Protein AF-A0AAD6AQZ2-F1 (afdb_monomer_lite)

InterPro domains:
  IPR002492 Transposase, Tc1-like [PF01498] (1-70)
  IPR036397 Ribonuclease H superfamily [G3DSA:3.30.420.10] (41-82)
  IPR036397 Ribonuclease H superfamily [G3DSA:3.30.420.10] (83-165)
  IPR038717 Tc1-like transposase, DDE domain [PF13358] (88-150)
  IPR052338 Transposase_5 [PTHR23022] (88-158)

Radius of gyration: 24.31 Å; chains: 1; bounding box: 58×35×61 Å

Foldseek 3Di:
DLVVVCVVPVPQDLVNVQVVVVVVVHHDDSVRSVVVCVVVVHDDDDDDDAPDDDPQLVVLVVVLCVVCVPPDVVLVVLEDPDDDDDPPHEDEDAPDCVCVDPVNVVVCVVVVHHYDDDRHPCPVVPVVVVVVVQLCVQLVVVPDDDPVSSVVSSVVSNVVDDPDD

Secondary structure (DSSP, 8-state):
-HHHHHHH-TT--HHHHHHHHHHTT----HHHHHHHHHHTT----PPP--PPPPHHHHHHHHHHHHHTSS--HHHHHTEESSS---TTPEEP----HHHHSHHHHHHHHHTT-EE----TT-GGG-THHHHHHHHHHHHHHH---SHHHHHHHHHHHHHTS-S--

pLDDT: mean 86.71, std 9.2, range [46.19, 96.06]

Sequence (165 aa):
MITRTVSKNPRTTRGDLVNDLQRAGTKVTKATISNTLRRQGLKSCSARRVPLLKPVHVQARLKFAREHLDDPEEDWENVIWALKMKRGWVFQHDNDPKHTARATKEWLRKKHFKVLEWPSQSPDLNPIENLWRELKVRVAQRQPQNITALEEICMEEWAKIPATV

Structure (mmCIF, N/CA/C/O backbone):
data_AF-A0AAD6AQZ2-F1
#
_entry.id   AF-A0AAD6AQZ2-F1
#
loop_
_atom_site.group_PDB
_atom_site.id
_atom_site.type_symbol
_atom_site.label_atom_id
_atom_site.label_alt_id
_atom_site.label_comp_id
_atom_site.label_asym_id
_atom_site.label_entity_id
_atom_site.label_seq_id
_atom_site.pdbx_PDB_ins_code
_atom_site.Cartn_x
_atom_site.Cartn_y
_atom_site.Cartn_z
_atom_site.occupancy
_atom_site.B_iso_or_equiv
_atom_site.auth_seq_id
_atom_site.auth_comp_id
_atom_site.auth_asym_id
_atom_site.auth_atom_id
_atom_site.pdbx_PDB_model_num
ATOM 1 N N . MET A 1 1 ? -31.090 -2.736 21.466 1.00 70.94 1 MET A N 1
ATOM 2 C CA . MET A 1 1 ? -30.713 -1.301 21.460 1.00 70.94 1 MET A CA 1
ATOM 3 C C . MET A 1 1 ? -29.208 -1.115 21.256 1.00 70.94 1 MET A C 1
ATOM 5 O O . MET A 1 1 ? -28.836 -0.543 20.244 1.00 70.94 1 MET A O 1
ATOM 9 N N . ILE A 1 2 ? -28.361 -1.676 22.133 1.00 80.56 2 ILE A N 1
ATOM 10 C CA . ILE A 1 2 ? -26.887 -1.548 22.098 1.00 80.56 2 ILE A CA 1
ATOM 11 C C . ILE A 1 2 ? -26.270 -2.000 20.761 1.00 80.56 2 ILE A C 1
ATOM 13 O O . ILE A 1 2 ? -25.539 -1.239 20.135 1.00 80.56 2 ILE A O 1
ATOM 17 N N . THR A 1 3 ? -26.590 -3.213 20.298 1.00 83.88 3 THR A N 1
ATOM 18 C CA . THR A 1 3 ? -26.052 -3.772 19.042 1.00 83.88 3 THR A CA 1
ATOM 19 C C . THR A 1 3 ? -26.433 -2.926 17.831 1.00 83.88 3 THR A C 1
ATOM 21 O O . THR A 1 3 ? -25.568 -2.561 17.048 1.00 83.88 3 THR A O 1
ATOM 24 N N . ARG A 1 4 ? -27.702 -2.506 17.733 1.00 86.75 4 ARG A N 1
ATOM 25 C CA . ARG A 1 4 ? -28.194 -1.626 16.660 1.00 86.75 4 ARG A CA 1
ATOM 26 C C . ARG A 1 4 ? -27.433 -0.296 16.594 1.00 86.75 4 ARG A C 1
ATOM 28 O O . ARG A 1 4 ? -27.147 0.172 15.497 1.00 86.75 4 ARG A O 1
ATOM 35 N N . THR A 1 5 ? -27.120 0.313 17.739 1.00 87.56 5 THR A N 1
ATOM 36 C CA . THR A 1 5 ? -26.357 1.573 17.791 1.00 87.56 5 THR A CA 1
ATOM 37 C C . THR A 1 5 ? -24.934 1.376 17.275 1.00 87.56 5 THR A C 1
ATOM 39 O O . THR A 1 5 ? -24.502 2.117 16.397 1.00 87.56 5 THR A O 1
ATOM 42 N N . VAL A 1 6 ? -24.241 0.334 17.745 1.00 88.62 6 VAL A N 1
ATOM 43 C CA . VAL A 1 6 ? -22.866 0.025 17.315 1.00 88.62 6 VAL A CA 1
ATOM 44 C C . VAL A 1 6 ? -22.805 -0.386 15.841 1.00 88.62 6 VAL A C 1
ATOM 46 O O . VAL A 1 6 ? -21.874 -0.003 15.142 1.00 88.62 6 VAL A O 1
ATOM 49 N N . SER A 1 7 ? -23.809 -1.104 15.330 1.00 86.62 7 SER A N 1
ATOM 50 C CA . SER A 1 7 ? -23.892 -1.444 13.903 1.00 86.62 7 SER A CA 1
ATOM 51 C C . SER A 1 7 ? -24.094 -0.213 13.017 1.00 86.62 7 SER A C 1
ATOM 53 O O . SER A 1 7 ? -23.529 -0.155 11.930 1.00 86.62 7 SER A O 1
ATOM 55 N N . LYS A 1 8 ? -24.874 0.783 13.466 1.00 90.44 8 LYS A N 1
ATOM 56 C CA . LYS A 1 8 ? -25.069 2.043 12.728 1.00 90.44 8 LYS A CA 1
ATOM 57 C C . LYS A 1 8 ? -23.844 2.952 12.782 1.00 90.44 8 LYS A C 1
ATOM 59 O O . LYS A 1 8 ? -23.531 3.608 11.796 1.00 90.44 8 LYS A O 1
ATOM 64 N N . ASN A 1 9 ? -23.170 3.010 13.928 1.00 89.38 9 ASN A N 1
ATOM 65 C CA . ASN A 1 9 ? -21.953 3.788 14.102 1.00 89.38 9 ASN A CA 1
ATOM 66 C C . ASN A 1 9 ? -20.876 2.944 14.807 1.00 89.38 9 ASN A C 1
ATOM 68 O O . ASN A 1 9 ? -20.802 2.928 16.038 1.00 89.38 9 ASN A O 1
ATOM 72 N N . PRO A 1 10 ? -19.980 2.292 14.044 1.00 87.50 10 PRO A N 1
ATOM 73 C CA . PRO A 1 10 ? -18.912 1.464 14.607 1.00 87.50 10 PRO A CA 1
ATOM 74 C C . PRO A 1 10 ? -17.901 2.230 15.475 1.00 87.50 10 PRO A C 1
ATOM 76 O O . PRO A 1 10 ? -17.068 1.609 16.132 1.00 87.50 10 PRO A O 1
ATOM 79 N N . ARG A 1 11 ? -17.941 3.573 15.476 1.00 88.69 11 ARG A N 1
ATOM 80 C CA . ARG A 1 11 ? -17.087 4.427 16.318 1.00 88.69 11 ARG A CA 1
ATOM 81 C C . ARG A 1 11 ? -17.683 4.722 17.696 1.00 88.69 11 ARG A C 1
ATOM 83 O O . ARG A 1 11 ? -16.991 5.321 18.514 1.00 88.69 11 ARG A O 1
ATOM 90 N N . THR A 1 12 ? -18.925 4.318 17.964 1.00 90.81 12 THR A N 1
ATOM 91 C CA . THR A 1 12 ? -19.564 4.523 19.268 1.00 90.81 12 THR A CA 1
ATOM 92 C C . THR A 1 12 ? -18.763 3.840 20.374 1.00 90.81 12 THR A C 1
ATOM 94 O O . THR A 1 12 ? -18.461 2.645 20.314 1.00 90.81 12 THR A O 1
ATOM 97 N N . THR A 1 13 ? -18.420 4.596 21.414 1.00 90.94 13 THR A N 1
ATOM 98 C CA . THR A 1 13 ? -17.628 4.086 22.528 1.00 90.94 13 THR A CA 1
ATOM 99 C C . THR A 1 13 ? -18.502 3.411 23.584 1.00 90.94 13 THR A C 1
ATOM 101 O O . THR A 1 13 ? -19.706 3.632 23.701 1.00 90.94 13 THR A O 1
ATOM 104 N N . ARG A 1 14 ? -17.863 2.613 24.447 1.00 90.88 14 ARG A N 1
ATOM 105 C CA . ARG A 1 14 ? -18.509 2.066 25.653 1.00 90.88 14 ARG A CA 1
ATOM 106 C C . ARG A 1 14 ? -19.048 3.168 26.573 1.00 90.88 14 ARG A C 1
ATOM 108 O O . ARG A 1 14 ? -20.003 2.913 27.290 1.00 90.88 14 ARG A O 1
ATOM 115 N N . GLY A 1 15 ? -18.422 4.349 26.583 1.00 91.25 15 GLY A N 1
ATOM 116 C CA . GLY A 1 15 ? -18.888 5.500 27.360 1.00 91.25 15 GLY A CA 1
ATOM 117 C C . GLY A 1 15 ? -20.174 6.085 26.788 1.00 91.25 15 GLY A C 1
ATOM 118 O O . GLY A 1 15 ? -21.128 6.278 27.533 1.00 91.25 15 GLY A O 1
ATOM 119 N N . ASP A 1 16 ? -20.228 6.255 25.468 1.00 92.44 16 ASP A N 1
ATOM 120 C CA . ASP A 1 16 ? -21.418 6.760 24.773 1.00 92.44 16 ASP A CA 1
ATOM 121 C C . ASP A 1 16 ? -22.624 5.849 25.022 1.00 92.44 16 ASP A C 1
ATOM 123 O O . ASP A 1 16 ? -23.691 6.320 25.397 1.00 92.44 16 ASP A O 1
ATOM 127 N N . LEU A 1 17 ? -22.426 4.528 24.945 1.00 92.62 17 LEU A N 1
ATOM 128 C CA . LEU A 1 17 ? -23.483 3.546 25.219 1.00 92.62 17 LEU A CA 1
ATOM 129 C C . LEU A 1 17 ? -23.993 3.594 26.665 1.00 92.62 17 LEU A C 1
ATOM 131 O O . LEU A 1 17 ? -25.182 3.392 26.898 1.00 92.62 17 LEU A O 1
ATOM 135 N N . VAL A 1 18 ? -23.107 3.840 27.636 1.00 94.31 18 VAL A N 1
ATOM 136 C CA . VAL A 1 18 ? -23.508 4.017 29.041 1.00 94.31 18 VAL A CA 1
ATOM 137 C C . VAL A 1 18 ? -24.358 5.279 29.187 1.00 94.31 18 VAL A C 1
ATOM 139 O O . VAL A 1 18 ? -25.418 5.221 29.805 1.00 94.31 18 VAL A O 1
ATOM 142 N N . ASN A 1 19 ? -23.934 6.386 28.575 1.00 93.62 19 ASN A N 1
ATOM 143 C CA . ASN A 1 19 ? -24.657 7.655 28.623 1.00 93.62 19 ASN A CA 1
ATOM 144 C C . ASN A 1 19 ? -26.037 7.554 27.951 1.00 93.62 19 ASN A C 1
ATOM 146 O O . ASN A 1 19 ? -27.026 8.033 28.504 1.00 93.62 19 ASN A O 1
ATOM 150 N N . ASP A 1 20 ? -26.122 6.897 26.792 1.00 91.56 20 ASP A N 1
ATOM 151 C CA . ASP A 1 20 ? -27.373 6.707 26.050 1.00 91.56 20 ASP A CA 1
ATOM 152 C C . ASP A 1 20 ? -28.386 5.865 26.834 1.00 91.56 20 ASP A C 1
ATOM 154 O O . ASP A 1 20 ? -29.570 6.200 26.888 1.00 91.56 20 ASP A O 1
ATOM 158 N N . LEU A 1 21 ? -27.933 4.793 27.488 1.00 91.75 21 LEU A N 1
ATOM 159 C CA . LEU A 1 21 ? -28.805 3.961 28.318 1.00 91.75 21 LEU A CA 1
ATOM 160 C C . LEU A 1 21 ? -29.227 4.675 29.598 1.00 91.75 21 LEU A C 1
ATOM 162 O O . LEU A 1 21 ? -30.384 4.562 29.997 1.00 91.75 21 LEU A O 1
ATOM 166 N N . GLN A 1 22 ? -28.330 5.460 30.199 1.00 93.19 22 GLN A N 1
ATOM 167 C CA . GLN A 1 22 ? -28.656 6.263 31.372 1.00 93.19 22 GLN A CA 1
ATOM 168 C C . GLN A 1 22 ? -29.722 7.321 31.050 1.00 93.19 22 GLN A C 1
ATOM 170 O O . GLN A 1 22 ? -30.636 7.513 31.847 1.00 93.19 22 GLN A O 1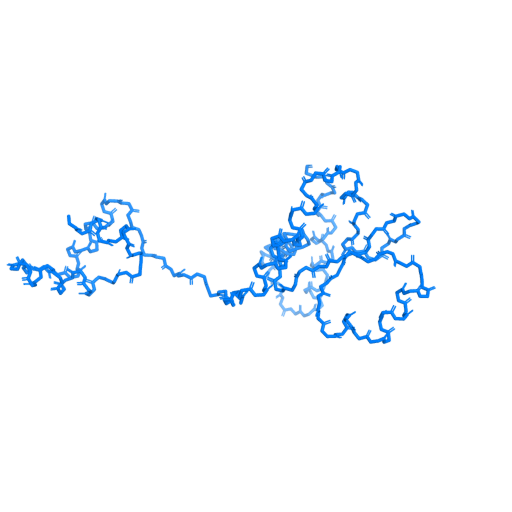
ATOM 175 N N . ARG A 1 23 ? -29.667 7.947 29.865 1.00 91.62 23 ARG A N 1
ATOM 176 C CA . ARG A 1 23 ? -30.727 8.846 29.364 1.00 91.62 23 ARG A CA 1
ATOM 177 C C . ARG A 1 23 ? -32.065 8.134 29.167 1.00 91.62 23 ARG A C 1
ATOM 179 O O . ARG A 1 23 ? -33.106 8.730 29.401 1.00 91.62 23 ARG A O 1
ATOM 186 N N . ALA A 1 24 ? -32.037 6.860 28.783 1.00 91.44 24 ALA A N 1
ATOM 187 C CA . ALA A 1 24 ? -33.221 6.008 28.681 1.00 91.44 24 ALA A CA 1
ATOM 188 C C . ALA A 1 24 ? -33.680 5.427 30.039 1.00 91.44 24 ALA A C 1
ATOM 190 O O . ALA A 1 24 ? -34.492 4.505 30.067 1.00 91.44 24 ALA A O 1
ATOM 191 N N . GLY A 1 25 ? -33.141 5.914 31.164 1.00 92.81 25 GLY A N 1
ATOM 192 C CA . GLY A 1 25 ? -33.506 5.472 32.515 1.00 92.81 25 GLY A CA 1
ATOM 193 C C . GLY A 1 25 ? -32.837 4.170 32.970 1.00 92.81 25 GLY A C 1
ATOM 194 O O . GLY A 1 25 ? -33.122 3.683 34.060 1.00 92.81 25 GLY A O 1
ATOM 195 N N . THR A 1 26 ? -31.926 3.597 32.177 1.00 91.50 26 THR A N 1
ATOM 196 C CA . THR A 1 26 ? -31.238 2.339 32.500 1.00 91.50 26 THR A CA 1
ATOM 197 C C . THR A 1 26 ? -29.789 2.601 32.908 1.00 91.50 26 THR A C 1
ATOM 199 O O . THR A 1 26 ? -28.934 2.916 32.081 1.00 91.50 26 THR A O 1
ATOM 202 N N . LYS A 1 27 ? -29.467 2.422 34.193 1.00 93.19 27 LYS A N 1
ATOM 203 C CA . LYS A 1 27 ? -28.094 2.585 34.694 1.00 93.19 27 LYS A CA 1
ATOM 204 C C . LYS A 1 27 ? -27.291 1.300 34.481 1.00 93.19 27 LYS A C 1
ATOM 206 O O . LYS A 1 27 ? -27.601 0.264 35.060 1.00 93.19 27 LYS A O 1
ATOM 211 N N . VAL A 1 28 ? -26.234 1.366 33.674 1.00 93.12 28 VAL A N 1
ATOM 212 C CA . VAL A 1 28 ? -25.337 0.229 33.402 1.00 93.12 28 VAL A CA 1
ATOM 213 C C . VAL A 1 28 ? -23.874 0.624 33.543 1.00 93.12 28 VAL A C 1
ATOM 215 O O . VAL A 1 28 ? -23.512 1.792 33.428 1.00 93.12 28 VAL A O 1
ATOM 218 N N . THR A 1 29 ? -23.006 -0.363 33.760 1.00 93.88 29 THR A N 1
ATOM 219 C CA . THR A 1 29 ? -21.556 -0.140 33.803 1.00 93.88 29 THR A CA 1
ATOM 220 C C . THR A 1 29 ? -20.911 -0.390 32.439 1.00 93.88 29 THR A C 1
ATOM 222 O O . THR A 1 29 ? -21.420 -1.152 31.610 1.00 93.88 29 THR A O 1
ATOM 225 N N . LYS A 1 30 ? -19.715 0.175 32.221 1.00 92.06 30 LYS A N 1
ATOM 226 C CA . LYS A 1 30 ? -18.890 -0.126 31.034 1.00 92.06 30 LYS A CA 1
ATOM 227 C C . LYS A 1 30 ? -18.575 -1.625 30.908 1.00 92.06 30 LYS A C 1
ATOM 229 O O . LYS A 1 30 ? -18.454 -2.122 29.789 1.00 92.06 30 LYS A O 1
ATOM 234 N N . ALA A 1 31 ? -18.452 -2.343 32.029 1.00 93.38 31 ALA A N 1
ATOM 235 C CA . ALA A 1 31 ? -18.214 -3.786 32.045 1.00 93.38 31 ALA A CA 1
ATOM 236 C C . ALA A 1 31 ? -19.429 -4.562 31.514 1.00 93.38 31 ALA A C 1
ATOM 238 O O . ALA A 1 31 ? -19.270 -5.429 30.657 1.00 93.38 31 ALA A O 1
ATOM 239 N N . THR A 1 32 ? -20.644 -4.183 31.927 1.00 92.75 32 THR A N 1
ATOM 240 C CA . THR A 1 32 ? -21.898 -4.757 31.413 1.00 92.75 32 THR A CA 1
ATOM 241 C C . THR A 1 32 ? -22.008 -4.585 29.897 1.00 92.75 32 THR A C 1
ATOM 243 O O . THR A 1 32 ? -22.293 -5.550 29.184 1.00 92.75 32 THR A O 1
ATOM 246 N N . ILE A 1 33 ? -21.696 -3.389 29.384 1.00 92.50 33 ILE A N 1
ATOM 247 C CA . ILE A 1 33 ? -21.644 -3.124 27.938 1.00 92.50 33 ILE A CA 1
ATOM 248 C C . ILE A 1 33 ? -20.599 -4.003 27.254 1.00 92.50 33 ILE A C 1
ATOM 250 O O . ILE A 1 33 ? -20.902 -4.658 26.262 1.00 92.50 33 ILE A O 1
ATOM 254 N N . SER A 1 34 ? -19.381 -4.061 27.795 1.00 91.94 34 SER A N 1
ATOM 255 C CA . SER A 1 34 ? -18.295 -4.855 27.216 1.00 91.94 34 SER A CA 1
ATOM 256 C C . SER A 1 34 ? -18.641 -6.344 27.141 1.00 91.94 34 SER A C 1
ATOM 258 O O . SER A 1 34 ? -18.385 -6.978 26.121 1.00 91.94 34 SER A O 1
ATOM 260 N N . ASN A 1 35 ? -19.241 -6.901 28.193 1.00 93.50 35 ASN A N 1
ATOM 261 C CA . ASN A 1 35 ? -19.649 -8.305 28.233 1.00 93.50 35 ASN A CA 1
ATOM 262 C C . ASN A 1 35 ? -20.779 -8.583 27.240 1.00 93.50 35 ASN A C 1
ATOM 264 O O . ASN A 1 35 ? -20.750 -9.593 26.542 1.00 93.50 35 ASN A O 1
ATOM 268 N N . THR A 1 36 ? -21.737 -7.662 27.126 1.00 92.75 36 THR A N 1
ATOM 269 C CA . THR A 1 36 ? -22.842 -7.770 26.165 1.00 92.75 36 THR A CA 1
ATOM 270 C C . THR A 1 36 ? -22.331 -7.737 24.725 1.00 92.75 36 THR A C 1
ATOM 272 O O . THR A 1 36 ? -22.719 -8.583 23.926 1.00 92.75 36 THR A O 1
ATOM 275 N N . LEU A 1 37 ? -21.415 -6.819 24.397 1.00 91.50 37 LEU A N 1
ATOM 276 C CA . LEU A 1 37 ? -20.806 -6.733 23.066 1.00 91.50 37 LEU A CA 1
ATOM 277 C C . LEU A 1 37 ? -20.004 -7.998 22.726 1.00 91.50 37 LEU A C 1
ATOM 279 O O . LEU A 1 37 ? -20.178 -8.552 21.645 1.00 91.50 37 LEU A O 1
ATOM 283 N N . ARG A 1 38 ? -19.204 -8.512 23.670 1.00 92.12 38 ARG A N 1
ATOM 284 C CA . ARG A 1 38 ? -18.438 -9.756 23.479 1.00 92.12 38 ARG A CA 1
ATOM 285 C C . ARG A 1 38 ? -19.333 -10.976 23.262 1.00 92.12 38 ARG A C 1
ATOM 287 O O . ARG A 1 38 ? -19.042 -11.768 22.375 1.00 92.12 38 ARG A O 1
ATOM 294 N N . ARG A 1 39 ? -20.436 -11.109 24.012 1.00 93.00 39 ARG A N 1
ATOM 295 C CA . ARG A 1 39 ? -21.437 -12.181 23.811 1.00 93.00 39 ARG A CA 1
ATOM 296 C C . ARG A 1 39 ? -22.069 -12.146 22.418 1.00 93.00 39 ARG A C 1
ATOM 298 O O . ARG A 1 39 ? -22.507 -13.174 21.928 1.00 93.00 39 ARG A O 1
ATOM 305 N N . GLN A 1 40 ? -22.106 -10.971 21.796 1.00 91.69 40 GLN A N 1
ATOM 306 C CA . GLN A 1 40 ? -22.614 -10.755 20.440 1.00 91.69 40 GLN A CA 1
ATOM 307 C C . GLN A 1 40 ? -21.504 -10.838 19.375 1.00 91.69 40 GLN A C 1
ATOM 309 O O . GLN A 1 40 ? -21.716 -10.438 18.236 1.00 91.69 40 GLN A O 1
ATOM 314 N N . GLY A 1 41 ? -20.298 -11.291 19.738 1.00 91.50 41 GLY A N 1
ATOM 315 C CA . GLY A 1 41 ? -19.157 -11.403 18.824 1.00 91.50 41 GLY A CA 1
ATOM 316 C C . GLY A 1 41 ? -18.516 -10.066 18.430 1.00 91.50 41 GLY A C 1
ATOM 317 O O . GLY A 1 41 ? -17.597 -10.038 17.611 1.00 91.50 41 GLY A O 1
ATOM 318 N N . LEU A 1 42 ? -18.955 -8.946 19.012 1.00 88.94 42 LEU A N 1
ATOM 319 C CA . LEU A 1 42 ? -18.417 -7.625 18.704 1.00 88.94 42 LEU A CA 1
ATOM 320 C C . LEU A 1 42 ? -17.138 -7.376 19.506 1.00 88.94 42 LEU A C 1
ATOM 322 O O . LEU A 1 42 ? -17.139 -7.321 20.740 1.00 88.94 42 LEU A O 1
ATOM 326 N N . LYS A 1 43 ? -16.037 -7.183 18.778 1.00 87.38 43 LYS A N 1
ATOM 327 C CA . LYS A 1 43 ? -14.719 -6.842 19.320 1.00 87.38 43 LYS A CA 1
ATOM 328 C C . LYS A 1 43 ? -14.372 -5.389 19.020 1.00 87.38 43 LYS A C 1
ATOM 330 O O . LYS A 1 43 ? -14.680 -4.872 17.951 1.00 87.38 43 LYS A O 1
ATOM 335 N N . SER A 1 44 ? -13.704 -4.728 19.963 1.00 84.50 44 SER A N 1
ATOM 336 C CA . SER A 1 44 ? -13.133 -3.408 19.708 1.00 84.50 44 SER A CA 1
ATOM 337 C C . SER A 1 44 ? -11.972 -3.535 18.728 1.00 84.50 44 SER A C 1
ATOM 339 O O . SER A 1 44 ? -11.053 -4.319 18.967 1.00 84.50 44 SER A O 1
ATOM 341 N N . CYS A 1 45 ? -11.989 -2.733 17.669 1.00 83.62 45 CYS A N 1
ATOM 342 C CA . CYS A 1 45 ? -10.899 -2.640 16.708 1.00 83.62 45 CYS A CA 1
ATOM 343 C C . CYS A 1 45 ? -10.398 -1.200 16.628 1.00 83.62 45 CYS A C 1
ATOM 345 O O . CYS A 1 45 ? -11.181 -0.253 16.697 1.00 83.62 45 CYS A O 1
ATOM 347 N N . SER A 1 46 ? -9.092 -1.041 16.441 1.00 80.31 46 SER A N 1
ATOM 348 C CA . SER A 1 46 ? -8.509 0.244 16.070 1.00 80.31 46 SER A CA 1
ATOM 349 C C . SER A 1 46 ? -8.657 0.423 14.565 1.00 80.31 46 SER A C 1
ATOM 351 O O . SER A 1 46 ? -8.185 -0.414 13.795 1.00 80.31 46 SER A O 1
ATOM 353 N N . ALA A 1 47 ? -9.314 1.502 14.135 1.00 76.75 47 ALA A N 1
ATOM 354 C CA . ALA A 1 47 ? -9.374 1.840 12.718 1.00 76.75 47 ALA A CA 1
ATOM 355 C C . ALA A 1 47 ? -7.949 2.038 12.177 1.00 76.75 47 ALA A C 1
ATOM 357 O O . ALA A 1 47 ? -7.129 2.713 12.808 1.00 76.75 47 ALA A O 1
ATOM 358 N N . ARG A 1 48 ? -7.648 1.448 11.014 1.00 74.56 48 ARG A N 1
ATOM 359 C CA . ARG A 1 48 ? -6.346 1.622 10.364 1.00 74.56 48 ARG A CA 1
ATOM 360 C C . ARG A 1 48 ? -6.150 3.105 10.050 1.00 74.56 48 ARG A C 1
ATOM 362 O O . ARG A 1 48 ? -7.018 3.733 9.445 1.00 74.56 48 ARG A O 1
ATOM 369 N N . ARG A 1 49 ? -5.011 3.662 10.462 1.00 76.19 49 ARG A N 1
ATOM 370 C CA . ARG A 1 49 ? -4.624 5.031 10.113 1.00 76.19 49 ARG A CA 1
ATOM 371 C C . ARG A 1 49 ? -4.152 5.039 8.664 1.00 76.19 49 ARG A C 1
ATOM 373 O O . ARG A 1 49 ? -3.002 4.722 8.390 1.00 76.19 49 ARG A O 1
ATOM 380 N N . VAL A 1 50 ? -5.065 5.344 7.753 1.00 69.62 50 VAL A N 1
ATOM 381 C CA . VAL A 1 50 ? -4.766 5.569 6.337 1.00 69.62 50 VAL A CA 1
ATOM 382 C C . VAL A 1 50 ? -4.982 7.048 6.024 1.00 69.62 50 VAL A C 1
ATOM 384 O O . VAL A 1 50 ? -5.945 7.626 6.541 1.00 69.62 50 VAL A O 1
ATOM 387 N N . PRO A 1 51 ? -4.110 7.689 5.225 1.00 75.25 51 PRO A N 1
ATOM 388 C CA . PRO A 1 51 ? -4.397 9.013 4.694 1.00 75.25 51 PRO A CA 1
ATOM 389 C C . PRO A 1 51 ? -5.764 8.991 4.009 1.00 75.25 51 PRO A C 1
ATOM 391 O O . PRO A 1 51 ? -6.043 8.105 3.201 1.00 75.25 51 PRO A O 1
ATOM 394 N N . LEU A 1 52 ? -6.636 9.934 4.363 1.00 81.50 52 LEU A N 1
ATOM 395 C CA . LEU A 1 52 ? -7.943 10.021 3.726 1.00 81.50 52 LEU A CA 1
ATOM 396 C C . LEU A 1 52 ? -7.751 10.457 2.275 1.00 81.50 52 LEU A C 1
ATOM 398 O O . LEU A 1 52 ? -7.153 11.501 2.001 1.00 81.50 52 LEU A O 1
ATOM 402 N N . LEU A 1 53 ? -8.272 9.652 1.352 1.00 84.69 53 LEU A N 1
ATOM 403 C CA . LEU A 1 53 ? -8.269 9.993 -0.060 1.00 84.69 53 LEU A CA 1
ATOM 404 C C . LEU A 1 53 ? -9.137 11.234 -0.277 1.00 84.69 53 LEU A C 1
ATOM 406 O O . LEU A 1 53 ? -10.295 11.290 0.139 1.00 84.69 53 LEU A O 1
ATOM 410 N N . LYS A 1 54 ? -8.569 12.233 -0.952 1.00 89.06 54 LYS A N 1
ATOM 411 C CA . LYS A 1 54 ? -9.331 13.383 -1.437 1.00 89.06 54 LYS A CA 1
ATOM 412 C C . LYS A 1 54 ? -10.223 12.942 -2.609 1.00 89.06 54 LYS A C 1
ATOM 414 O O . LYS A 1 54 ? -9.860 11.989 -3.302 1.00 89.06 54 LYS A O 1
ATOM 419 N N . PRO A 1 55 ? -11.325 13.656 -2.909 1.00 91.94 55 PRO A N 1
ATOM 420 C CA . PRO A 1 55 ? -12.200 13.328 -4.040 1.00 91.94 55 PRO A CA 1
ATOM 421 C C . PRO A 1 55 ? -11.458 13.164 -5.374 1.00 91.94 55 PRO A C 1
ATOM 423 O O . PRO A 1 55 ? -11.750 12.243 -6.129 1.00 91.94 55 PRO A O 1
ATOM 426 N N . VAL A 1 56 ? -10.428 13.984 -5.615 1.00 89.06 56 VAL A N 1
ATOM 427 C CA . VAL A 1 56 ? -9.567 13.882 -6.805 1.00 89.06 56 VAL A CA 1
ATOM 428 C C . VAL A 1 56 ? -8.834 12.536 -6.898 1.00 89.06 56 VAL A C 1
ATOM 430 O O . VAL A 1 56 ? -8.748 11.959 -7.977 1.00 89.06 56 VAL A O 1
ATOM 433 N N . HIS A 1 57 ? -8.365 11.982 -5.774 1.00 89.31 57 HIS A N 1
ATOM 434 C CA . HIS A 1 57 ? -7.723 10.6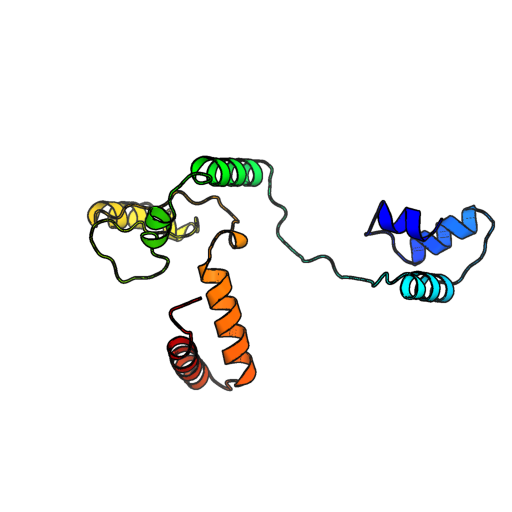63 -5.757 1.00 89.31 57 HIS A CA 1
ATOM 435 C C . HIS A 1 57 ? -8.747 9.558 -6.026 1.00 89.31 57 HIS A C 1
ATOM 437 O O . HIS A 1 57 ? -8.460 8.620 -6.760 1.00 89.31 57 HIS A O 1
ATOM 443 N N . VAL A 1 58 ? -9.956 9.679 -5.465 1.00 88.94 58 VAL A N 1
ATOM 444 C CA . VAL A 1 58 ? -11.041 8.713 -5.693 1.00 88.94 58 VAL A CA 1
ATOM 445 C C . VAL A 1 58 ? -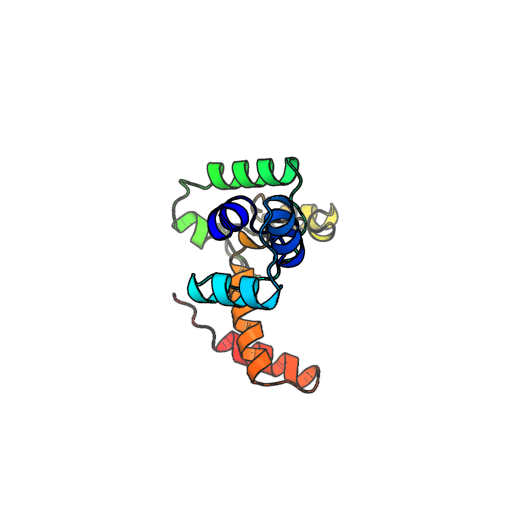11.428 8.674 -7.172 1.00 88.94 58 VAL A C 1
ATOM 447 O O . VAL A 1 58 ? -11.534 7.591 -7.740 1.00 88.94 58 VAL A O 1
ATOM 450 N N . GLN A 1 59 ? -11.579 9.836 -7.811 1.00 92.50 59 GLN A N 1
ATOM 451 C CA . GLN A 1 59 ? -11.891 9.926 -9.238 1.00 92.50 59 GLN A CA 1
ATOM 452 C C . GLN A 1 59 ? -10.783 9.332 -10.111 1.00 92.50 59 GLN A C 1
ATOM 454 O O . GLN A 1 59 ? -11.083 8.530 -10.990 1.00 92.50 59 GLN A O 1
ATOM 459 N N . ALA A 1 60 ? -9.516 9.666 -9.844 1.00 90.75 60 ALA A N 1
ATOM 460 C CA . ALA A 1 60 ? -8.382 9.126 -10.596 1.00 90.75 60 ALA A CA 1
ATOM 461 C C . ALA A 1 60 ? -8.291 7.595 -10.483 1.00 90.75 60 ALA A C 1
ATOM 463 O O . ALA A 1 60 ? -8.105 6.906 -11.481 1.00 90.75 60 ALA A O 1
ATOM 464 N N . ARG A 1 61 ? -8.492 7.052 -9.277 1.00 92.44 61 ARG A N 1
ATOM 465 C CA . ARG A 1 61 ? -8.520 5.601 -9.041 1.00 92.44 61 ARG A CA 1
ATOM 466 C C . ARG A 1 61 ? -9.673 4.915 -9.760 1.00 92.44 61 ARG A C 1
ATOM 468 O O . ARG A 1 61 ? -9.482 3.854 -10.338 1.00 92.44 61 ARG A O 1
ATOM 475 N N . LEU A 1 62 ? -10.863 5.512 -9.718 1.00 92.56 62 LEU A N 1
ATOM 476 C CA . LEU A 1 62 ? -12.039 4.959 -10.382 1.00 92.56 62 LEU A CA 1
ATOM 477 C C . LEU A 1 62 ? -11.895 4.990 -11.906 1.00 92.56 62 LEU A C 1
ATOM 479 O O . LEU A 1 62 ? -12.310 4.045 -12.565 1.00 92.56 62 LEU A O 1
ATOM 483 N N . LYS A 1 63 ? -11.305 6.059 -12.455 1.00 93.62 63 LYS A N 1
ATOM 484 C CA . LYS A 1 63 ? -10.958 6.157 -13.876 1.00 93.62 63 LYS A CA 1
ATOM 485 C C . LYS A 1 63 ? -10.012 5.017 -14.265 1.00 93.62 63 LYS A C 1
ATOM 487 O O . LYS A 1 63 ? -10.379 4.221 -15.117 1.00 93.62 63 LYS A O 1
ATOM 492 N N . PHE A 1 64 ? -8.886 4.880 -13.559 1.00 92.00 64 PHE A N 1
ATOM 493 C CA . PHE A 1 64 ? -7.908 3.815 -13.801 1.00 92.00 64 PHE A CA 1
ATOM 494 C C . PHE A 1 64 ? -8.551 2.421 -13.772 1.00 92.00 64 PHE A C 1
ATOM 496 O O . PHE A 1 64 ? -8.405 1.657 -14.718 1.00 92.00 64 PHE A O 1
ATOM 503 N N . ALA A 1 65 ? -9.322 2.117 -12.723 1.00 91.31 65 ALA A N 1
ATOM 504 C CA . ALA A 1 65 ? -9.962 0.812 -12.568 1.00 91.31 65 ALA A CA 1
ATOM 505 C C . ALA A 1 65 ? -10.998 0.506 -13.659 1.00 91.31 65 ALA A C 1
ATOM 507 O O . ALA A 1 65 ? -11.204 -0.655 -13.971 1.00 91.31 65 ALA A O 1
ATOM 508 N N . ARG A 1 66 ? -11.668 1.525 -14.214 1.00 92.50 66 ARG A N 1
ATOM 509 C CA . ARG A 1 66 ? -12.617 1.352 -15.325 1.00 92.50 66 ARG A CA 1
ATOM 510 C C . ARG A 1 66 ? -11.911 1.152 -16.655 1.00 92.50 66 ARG A C 1
ATOM 512 O O . ARG A 1 66 ? -12.363 0.339 -17.443 1.00 92.50 66 ARG A O 1
ATOM 519 N N . GLU A 1 67 ? -10.849 1.913 -16.896 1.00 91.12 67 GLU A N 1
ATOM 520 C CA . GLU A 1 67 ? -10.084 1.840 -18.144 1.00 91.12 67 GLU A CA 1
ATOM 521 C C . GLU A 1 67 ? -9.394 0.490 -18.316 1.00 91.12 67 GLU A C 1
ATOM 523 O O . GLU A 1 67 ? -9.312 0.027 -19.441 1.00 91.12 67 GLU A O 1
ATOM 528 N N . HIS A 1 68 ? -8.975 -0.14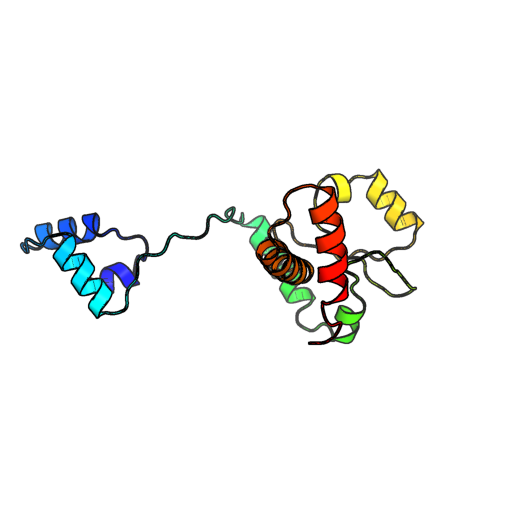0 -17.215 1.00 88.81 68 HIS A N 1
ATOM 529 C CA . HIS A 1 68 ? -8.263 -1.419 -17.240 1.00 88.81 68 HIS A CA 1
ATOM 530 C C . HIS A 1 68 ? -9.120 -2.594 -16.731 1.00 88.81 68 HIS A C 1
ATOM 532 O O . HIS A 1 68 ? -8.587 -3.626 -16.328 1.00 88.81 68 HIS A O 1
ATOM 538 N N . LEU A 1 69 ? -10.450 -2.427 -16.659 1.00 88.56 69 LEU A N 1
ATOM 539 C CA . LEU A 1 69 ? -11.353 -3.468 -16.145 1.00 88.56 69 LEU A CA 1
ATOM 540 C C . LEU A 1 69 ? -11.421 -4.677 -17.083 1.00 88.56 69 LEU A C 1
ATOM 542 O O . LEU A 1 69 ? -11.497 -5.809 -16.614 1.00 88.56 69 LEU A O 1
ATOM 546 N N . ASP A 1 70 ? -11.408 -4.397 -18.385 1.00 90.12 70 ASP A N 1
ATOM 547 C CA . ASP A 1 70 ? -11.571 -5.373 -19.463 1.00 90.12 70 ASP A CA 1
ATOM 548 C C . ASP A 1 70 ? -10.232 -5.706 -20.150 1.00 90.12 70 ASP A C 1
ATOM 550 O O . ASP A 1 70 ? -10.218 -6.367 -21.191 1.00 90.12 70 ASP A O 1
ATOM 554 N N . ASP A 1 71 ? -9.110 -5.243 -19.587 1.00 85.88 71 ASP A N 1
ATOM 555 C CA . ASP A 1 71 ? -7.779 -5.524 -20.122 1.00 85.88 71 ASP A CA 1
ATOM 556 C C . ASP A 1 71 ? -7.472 -7.029 -20.013 1.00 85.88 71 ASP A C 1
ATOM 558 O O . ASP A 1 71 ? -7.681 -7.626 -18.948 1.00 85.88 71 ASP A O 1
ATOM 562 N N . PRO A 1 72 ? -6.966 -7.663 -21.086 1.00 86.69 72 PRO A N 1
ATOM 563 C CA . PRO A 1 72 ? -6.622 -9.078 -21.073 1.00 86.69 72 PRO A CA 1
ATOM 564 C C . PRO A 1 72 ? -5.477 -9.364 -20.092 1.00 86.69 72 PRO A C 1
ATOM 566 O O . PRO A 1 72 ? -4.604 -8.532 -19.859 1.00 86.69 72 PRO A O 1
ATOM 569 N N . GLU A 1 73 ? -5.440 -10.580 -19.543 1.00 81.69 73 GLU A N 1
ATOM 570 C CA . GLU A 1 73 ? -4.403 -11.007 -18.589 1.00 81.69 73 GLU A CA 1
ATOM 571 C C . GLU A 1 73 ? -2.979 -10.845 -19.154 1.00 81.69 73 GLU A C 1
ATOM 573 O O . GLU A 1 73 ? -2.080 -10.391 -18.448 1.00 81.69 73 GLU A O 1
ATOM 578 N N . GLU A 1 74 ? -2.800 -11.092 -20.455 1.00 79.31 74 GLU A N 1
ATOM 579 C CA . GLU A 1 74 ? -1.536 -10.900 -21.178 1.00 79.31 74 GLU A CA 1
ATOM 580 C C . GLU A 1 74 ? -0.997 -9.462 -21.073 1.00 79.31 74 GLU A C 1
ATOM 582 O O . GLU A 1 74 ? 0.217 -9.247 -20.996 1.00 79.31 74 GLU A O 1
ATOM 587 N N . ASP A 1 75 ? -1.875 -8.454 -21.039 1.00 79.75 75 ASP A N 1
ATOM 588 C CA . ASP A 1 75 ? -1.450 -7.061 -20.892 1.00 79.75 75 ASP A CA 1
ATOM 589 C C . ASP A 1 75 ? -0.865 -6.814 -19.498 1.00 79.75 75 ASP A C 1
ATOM 591 O O . ASP A 1 75 ? 0.126 -6.088 -19.363 1.00 79.75 75 ASP A O 1
ATOM 595 N N . TRP A 1 76 ? -1.402 -7.484 -18.476 1.00 81.56 76 TRP A N 1
ATOM 596 C CA . TRP A 1 76 ? -0.917 -7.413 -17.099 1.00 81.56 76 TRP A CA 1
ATOM 597 C C . TRP A 1 76 ? 0.363 -8.220 -16.863 1.00 81.56 76 TRP A C 1
ATOM 599 O O . TRP A 1 76 ? 1.213 -7.775 -16.089 1.00 81.56 76 TRP A O 1
ATOM 609 N N . GLU A 1 77 ? 0.563 -9.341 -17.562 1.00 79.12 77 GLU A N 1
ATOM 610 C CA . GLU A 1 77 ? 1.826 -10.102 -17.532 1.00 79.12 77 GLU A CA 1
ATOM 611 C C . GLU A 1 77 ? 3.013 -9.276 -18.047 1.00 79.12 77 GLU A C 1
ATOM 613 O O . GLU A 1 77 ? 4.150 -9.417 -17.586 1.00 79.12 77 GLU A O 1
ATOM 618 N N . ASN A 1 78 ? 2.744 -8.369 -18.988 1.00 77.12 78 ASN A N 1
ATOM 619 C CA . ASN A 1 78 ? 3.743 -7.479 -19.569 1.00 77.12 78 ASN A CA 1
ATOM 620 C C . ASN A 1 78 ? 4.003 -6.218 -18.726 1.00 77.12 78 ASN A C 1
ATOM 622 O O . ASN A 1 78 ? 4.911 -5.441 -19.055 1.00 77.12 78 ASN A O 1
ATOM 626 N N . VAL A 1 79 ? 3.253 -5.996 -17.640 1.00 76.50 79 VAL A N 1
ATOM 627 C CA . VAL A 1 79 ? 3.529 -4.914 -16.689 1.00 76.50 79 VAL A CA 1
ATOM 628 C C . VAL A 1 79 ? 4.669 -5.334 -15.765 1.00 76.50 79 VAL A C 1
ATOM 630 O O . VAL A 1 79 ? 4.534 -6.197 -14.899 1.00 76.50 79 VAL A O 1
ATOM 633 N N . ILE A 1 80 ? 5.821 -4.682 -15.925 1.00 73.62 80 ILE A N 1
ATOM 634 C CA . ILE A 1 80 ? 6.967 -4.866 -15.041 1.00 73.62 80 ILE A CA 1
ATOM 635 C C . ILE A 1 80 ? 6.846 -3.991 -13.813 1.00 73.62 80 ILE A C 1
ATOM 637 O O . ILE A 1 80 ? 6.829 -2.760 -13.900 1.00 73.62 80 ILE A O 1
ATOM 641 N N . TRP A 1 81 ? 6.995 -4.659 -12.677 1.00 66.06 81 TRP A N 1
ATOM 642 C CA . TRP A 1 81 ? 7.182 -4.051 -11.368 1.00 66.06 81 TRP A CA 1
ATOM 643 C C . TRP A 1 81 ? 8.686 -3.954 -10.959 1.00 66.06 81 TRP A C 1
ATOM 645 O O . TRP A 1 81 ? 8.991 -3.300 -9.966 1.00 66.06 81 TRP A O 1
ATOM 655 N N . ALA A 1 82 ? 9.647 -4.549 -11.715 1.00 55.12 82 ALA A N 1
ATOM 656 C CA . ALA A 1 82 ? 11.121 -4.437 -11.529 1.00 55.12 82 ALA A CA 1
ATOM 657 C C . ALA A 1 82 ? 12.087 -4.643 -12.763 1.00 55.12 82 ALA A C 1
ATOM 659 O O . ALA A 1 82 ? 12.016 -5.613 -13.510 1.00 55.12 82 ALA A O 1
ATOM 660 N N . LEU A 1 83 ? 13.080 -3.737 -12.872 1.00 51.09 83 LEU A N 1
ATOM 661 C CA . LEU A 1 83 ? 14.361 -3.579 -13.631 1.00 51.09 83 LEU A CA 1
ATOM 662 C C . LEU A 1 83 ? 14.851 -4.444 -14.833 1.00 51.09 83 LEU A C 1
ATOM 664 O O . LEU A 1 83 ? 15.776 -3.975 -15.503 1.00 51.09 83 LEU A O 1
ATOM 668 N N . LYS A 1 84 ? 14.331 -5.630 -15.181 1.00 49.62 84 LYS A N 1
ATOM 669 C CA . LYS A 1 84 ? 14.811 -6.373 -16.382 1.00 49.62 84 LYS A CA 1
ATOM 670 C C . LYS A 1 84 ? 13.793 -6.311 -17.518 1.00 49.62 84 LYS A C 1
ATOM 672 O O . LYS A 1 84 ? 12.807 -7.027 -17.503 1.00 49.62 84 LYS A O 1
ATOM 677 N N . MET A 1 85 ? 14.064 -5.464 -18.510 1.00 56.94 85 MET A N 1
ATOM 678 C CA . MET A 1 85 ? 13.092 -5.033 -19.525 1.00 56.94 85 MET A CA 1
ATOM 679 C C . MET A 1 85 ? 13.391 -5.607 -20.919 1.00 56.94 85 MET A C 1
ATOM 681 O O . MET A 1 85 ? 14.521 -5.488 -21.397 1.00 56.94 85 MET A O 1
ATOM 685 N N . LYS A 1 86 ? 12.377 -6.161 -21.605 1.00 58.41 86 LYS A N 1
ATOM 686 C CA . LYS A 1 86 ? 12.408 -6.452 -23.056 1.00 58.41 86 LYS A CA 1
ATOM 687 C C . LYS A 1 86 ? 11.441 -5.523 -23.811 1.00 58.41 86 LYS A C 1
ATOM 689 O O . LYS A 1 86 ? 10.629 -4.823 -23.212 1.00 58.41 86 LYS A O 1
ATOM 694 N N . ARG A 1 87 ? 11.528 -5.502 -25.147 1.00 62.41 87 ARG A N 1
ATOM 695 C CA . ARG A 1 87 ? 10.588 -4.765 -26.015 1.00 62.41 87 ARG A CA 1
ATOM 696 C C . ARG A 1 87 ? 9.153 -5.253 -25.765 1.00 62.41 87 ARG A C 1
ATOM 698 O O . ARG A 1 87 ? 8.934 -6.457 -25.774 1.00 62.41 87 ARG A O 1
ATOM 705 N N . GLY A 1 88 ? 8.213 -4.325 -25.576 1.00 68.81 88 GLY A N 1
ATOM 706 C CA . GLY A 1 88 ? 6.785 -4.616 -25.365 1.00 68.81 88 GLY A CA 1
ATOM 707 C C . GLY A 1 88 ? 6.298 -4.481 -23.920 1.00 68.81 88 GLY A C 1
ATOM 708 O O . GLY A 1 88 ? 5.096 -4.403 -23.707 1.00 68.81 88 GLY A O 1
ATOM 709 N N . TRP A 1 89 ? 7.201 -4.385 -22.942 1.00 76.50 89 TRP A N 1
ATOM 710 C CA . TRP A 1 89 ? 6.807 -4.350 -21.536 1.00 76.50 89 TRP A CA 1
ATOM 711 C C . TRP A 1 89 ? 6.419 -2.930 -21.103 1.00 76.50 89 TRP A C 1
ATOM 713 O O . TRP A 1 89 ? 6.962 -1.933 -21.599 1.00 76.50 89 TRP A O 1
ATOM 723 N N . VAL A 1 90 ? 5.482 -2.844 -20.162 1.00 83.50 90 VAL A N 1
ATOM 724 C CA . VAL A 1 90 ? 5.000 -1.593 -19.573 1.00 83.50 90 VAL A CA 1
ATOM 725 C C . VAL A 1 90 ? 5.664 -1.406 -18.217 1.00 83.50 90 VAL A C 1
ATOM 727 O O . VAL A 1 90 ? 5.598 -2.274 -17.355 1.00 83.50 90 VAL A O 1
ATOM 730 N N . PHE A 1 91 ? 6.316 -0.270 -18.008 1.00 85.88 91 PHE A N 1
ATOM 731 C CA . PHE A 1 91 ? 6.910 0.069 -16.726 1.00 85.88 91 PHE A CA 1
ATOM 732 C C . PHE A 1 91 ? 5.868 0.707 -15.812 1.00 85.88 91 PHE A C 1
ATOM 734 O O . PHE A 1 91 ? 5.310 1.756 -16.141 1.00 85.88 91 PHE A O 1
ATOM 741 N N . GLN A 1 92 ? 5.646 0.103 -14.648 1.00 88.12 92 GLN A N 1
ATOM 742 C CA . GLN A 1 92 ? 4.861 0.714 -13.586 1.00 88.12 92 GLN A CA 1
ATOM 743 C C . GLN A 1 92 ? 5.786 1.325 -12.530 1.00 88.12 92 GLN A C 1
ATOM 745 O O . GLN A 1 92 ? 6.778 0.727 -12.116 1.00 88.12 92 GLN A O 1
ATOM 750 N N . HIS A 1 93 ? 5.457 2.544 -12.105 1.00 86.12 93 HIS A N 1
ATOM 751 C CA . HIS A 1 93 ? 6.042 3.183 -10.934 1.00 86.12 93 HIS A CA 1
ATOM 752 C C . HIS A 1 93 ? 5.030 4.156 -10.318 1.00 86.12 93 HIS A C 1
ATOM 754 O O . HIS A 1 93 ? 4.017 4.489 -10.935 1.00 86.12 93 HIS A O 1
ATOM 760 N N . ASP A 1 94 ? 5.288 4.614 -9.093 1.00 83.38 94 ASP A N 1
ATOM 761 C CA . ASP A 1 94 ? 4.400 5.560 -8.423 1.00 83.38 94 ASP A CA 1
ATOM 762 C C . ASP A 1 94 ? 4.617 7.018 -8.883 1.00 83.38 94 ASP A C 1
ATOM 764 O O . ASP A 1 94 ? 5.516 7.348 -9.664 1.00 83.38 94 ASP A O 1
ATOM 768 N N . ASN A 1 95 ? 3.774 7.914 -8.366 1.00 83.69 95 ASN A N 1
ATOM 769 C CA . ASN A 1 95 ? 3.829 9.346 -8.654 1.00 83.69 95 ASN A CA 1
ATOM 770 C C . ASN A 1 95 ? 4.677 10.145 -7.644 1.00 83.69 95 ASN A C 1
ATOM 772 O O . ASN A 1 95 ? 4.384 11.325 -7.426 1.00 83.69 95 ASN A O 1
ATOM 776 N N . ASP A 1 96 ? 5.702 9.562 -7.002 1.00 83.69 96 ASP A N 1
ATOM 777 C CA . ASP A 1 96 ? 6.625 10.356 -6.171 1.00 83.69 96 ASP A CA 1
ATOM 778 C C . ASP A 1 96 ? 7.232 11.499 -7.016 1.00 83.69 96 ASP A C 1
ATOM 780 O O . ASP A 1 96 ? 7.513 11.323 -8.212 1.00 83.69 96 ASP A O 1
ATOM 784 N N . PRO A 1 97 ? 7.461 12.695 -6.442 1.00 86.50 97 PRO A N 1
ATOM 785 C CA . PRO A 1 97 ? 8.087 13.809 -7.151 1.00 86.50 97 PRO A CA 1
ATOM 786 C C . PRO A 1 97 ? 9.375 13.441 -7.905 1.00 86.50 97 PRO A C 1
ATOM 788 O O . PRO A 1 97 ? 9.616 13.966 -8.992 1.00 86.50 97 PRO A O 1
ATOM 791 N N . LYS A 1 98 ? 10.186 12.505 -7.389 1.00 87.50 98 LYS A N 1
ATOM 792 C CA . LYS A 1 98 ? 11.417 12.051 -8.068 1.00 87.50 98 LYS A CA 1
ATOM 793 C C . LYS A 1 98 ? 11.125 11.291 -9.361 1.00 87.50 98 LYS A C 1
ATOM 795 O O . LYS A 1 98 ? 11.871 11.396 -10.334 1.00 87.50 98 LYS A O 1
ATOM 800 N N . HIS A 1 99 ? 10.022 10.559 -9.387 1.00 85.06 99 HIS A N 1
ATOM 801 C CA . HIS A 1 99 ? 9.579 9.786 -10.534 1.00 85.06 99 HIS A CA 1
ATOM 802 C C . HIS A 1 99 ? 8.848 10.638 -11.579 1.00 85.06 99 HIS A C 1
ATOM 804 O O . HIS A 1 99 ? 8.910 10.361 -12.776 1.00 85.06 99 HIS A O 1
ATOM 810 N N . THR A 1 100 ? 8.214 11.728 -11.145 1.00 84.62 100 THR A N 1
ATOM 811 C CA . THR A 1 100 ? 7.507 12.668 -12.028 1.00 84.62 100 THR A CA 1
ATOM 812 C C . THR A 1 100 ? 8.371 13.840 -12.509 1.00 84.62 100 THR A C 1
ATOM 814 O O . THR A 1 100 ? 7.931 14.608 -13.375 1.00 84.62 100 THR A O 1
ATOM 817 N N . ALA A 1 101 ? 9.602 13.957 -11.999 1.00 91.19 101 ALA A N 1
ATOM 818 C CA . ALA A 1 101 ? 10.579 14.966 -12.388 1.00 91.19 101 ALA A CA 1
ATOM 819 C C . ALA A 1 101 ? 10.888 14.934 -13.894 1.00 91.19 101 ALA A C 1
ATOM 821 O O . ALA A 1 101 ? 10.924 13.877 -14.529 1.00 91.19 101 ALA A O 1
ATOM 822 N N . ARG A 1 102 ? 11.178 16.111 -14.466 1.00 91.44 102 ARG A N 1
ATOM 823 C CA . ARG A 1 102 ? 11.470 16.261 -15.902 1.00 91.44 102 ARG A CA 1
ATOM 824 C C . ARG A 1 102 ? 12.618 15.359 -16.355 1.00 91.44 102 ARG A C 1
ATOM 826 O O . ARG A 1 102 ? 12.472 14.668 -17.355 1.00 91.44 102 ARG A O 1
ATOM 833 N N . ALA A 1 103 ? 13.711 15.323 -15.591 1.00 93.38 103 ALA A N 1
ATOM 834 C CA . ALA A 1 103 ? 14.875 14.495 -15.901 1.00 93.38 103 ALA A CA 1
ATOM 835 C C . ALA A 1 103 ? 14.510 13.003 -16.009 1.00 93.38 103 ALA A C 1
ATOM 837 O O . ALA A 1 103 ? 14.903 12.337 -16.965 1.00 93.38 103 ALA A O 1
ATOM 838 N N . THR A 1 104 ? 13.699 12.497 -15.075 1.00 90.62 104 THR A N 1
ATOM 839 C CA . THR A 1 104 ? 13.238 11.103 -15.069 1.00 90.62 104 THR A CA 1
ATOM 840 C C . THR A 1 104 ? 12.338 10.811 -16.268 1.00 90.62 104 THR A C 1
ATOM 842 O O . THR A 1 104 ? 12.571 9.842 -16.988 1.00 90.62 104 THR A O 1
ATOM 845 N N . LYS A 1 105 ? 11.364 11.685 -16.556 1.00 88.31 105 LYS A N 1
ATOM 846 C CA . LYS A 1 105 ? 10.472 11.547 -17.722 1.00 88.31 105 LYS A CA 1
ATOM 847 C C . LYS A 1 105 ? 11.234 11.573 -19.047 1.00 88.31 105 LYS A C 1
ATOM 849 O O . LYS A 1 105 ? 10.961 10.771 -19.937 1.00 88.31 105 LYS A O 1
ATOM 854 N N . GLU A 1 106 ? 12.205 12.472 -19.183 1.00 92.44 106 GLU A N 1
ATOM 855 C CA . GLU A 1 106 ? 13.051 12.563 -20.375 1.00 92.44 106 GLU A CA 1
ATOM 856 C C . GLU A 1 106 ? 13.918 11.318 -20.555 1.00 92.44 106 GLU A C 1
ATOM 858 O O . GLU A 1 106 ? 14.031 10.814 -21.675 1.00 92.44 106 GLU A O 1
ATOM 863 N N . TRP A 1 107 ? 14.488 10.793 -19.467 1.00 90.25 107 TRP A N 1
ATOM 864 C CA . TRP A 1 107 ? 15.260 9.556 -19.496 1.00 90.25 107 TRP A CA 1
ATOM 865 C C . TRP A 1 107 ? 14.393 8.360 -19.904 1.00 90.25 107 TRP A C 1
ATOM 867 O O . TRP A 1 107 ? 14.786 7.608 -20.798 1.00 90.25 107 TRP A O 1
ATOM 877 N N . LEU A 1 108 ? 13.189 8.232 -19.330 1.00 88.62 108 LEU A N 1
ATOM 878 C CA . LEU A 1 108 ? 12.243 7.167 -19.672 1.00 88.62 108 LEU A CA 1
ATOM 879 C C . LEU A 1 108 ? 11.841 7.227 -21.151 1.00 88.62 108 LEU A C 1
ATOM 881 O O . LEU A 1 108 ? 11.895 6.218 -21.856 1.00 88.62 108 LEU A O 1
ATOM 885 N N . ARG A 1 109 ? 11.548 8.435 -21.652 1.00 86.94 109 ARG A N 1
ATOM 886 C CA . ARG A 1 109 ? 11.250 8.676 -23.068 1.00 86.94 109 ARG A CA 1
ATOM 887 C C . ARG A 1 109 ? 12.429 8.308 -23.970 1.00 86.94 109 ARG A C 1
ATOM 889 O O . ARG A 1 109 ? 12.232 7.635 -24.975 1.00 86.94 109 ARG A O 1
ATOM 896 N N . LYS A 1 110 ? 13.654 8.717 -23.615 1.00 89.25 110 LYS A N 1
ATOM 897 C CA . LYS A 1 110 ? 14.877 8.417 -24.387 1.00 89.25 110 LYS A CA 1
ATOM 898 C C . LYS A 1 110 ? 15.170 6.917 -24.451 1.00 89.25 110 LYS A C 1
ATOM 900 O O . LYS A 1 110 ? 15.760 6.446 -25.416 1.00 89.25 110 LYS A O 1
ATOM 905 N N . LYS A 1 111 ? 14.780 6.168 -23.422 1.00 85.25 111 LYS A N 1
ATOM 906 C CA . LYS A 1 111 ? 14.902 4.708 -23.375 1.00 85.25 111 LYS A CA 1
ATOM 907 C C . LYS A 1 111 ? 13.717 3.977 -24.015 1.00 85.25 111 LYS A C 1
ATOM 909 O O . LYS A 1 111 ? 13.728 2.752 -24.037 1.00 85.25 111 LYS A O 1
ATOM 914 N N . HIS A 1 112 ? 12.750 4.715 -24.569 1.00 84.56 112 HIS A N 1
ATOM 915 C CA . HIS A 1 112 ? 11.540 4.184 -25.198 1.00 84.56 112 HIS A CA 1
ATOM 916 C C . HIS A 1 112 ? 10.709 3.294 -24.263 1.00 84.56 112 HIS A C 1
ATOM 918 O O . HIS A 1 112 ? 10.108 2.315 -24.701 1.00 84.56 112 HIS A O 1
ATOM 924 N N . PHE A 1 113 ? 10.665 3.633 -22.971 1.00 82.88 113 PHE A N 1
ATOM 925 C CA . PHE A 1 113 ? 9.802 2.933 -22.026 1.00 82.88 113 PHE A CA 1
ATOM 926 C C . PHE A 1 113 ? 8.350 3.393 -22.175 1.00 82.88 113 PHE A C 1
ATOM 928 O O . PHE A 1 113 ? 8.066 4.593 -22.156 1.00 82.88 113 PHE A O 1
ATOM 935 N N . LYS A 1 114 ? 7.427 2.430 -22.275 1.00 85.75 114 LYS A N 1
ATOM 936 C CA . LYS A 1 114 ? 5.995 2.671 -22.074 1.00 85.75 114 LYS A CA 1
ATOM 937 C C . LYS A 1 114 ? 5.754 2.707 -20.569 1.00 85.75 114 LYS A C 1
ATOM 939 O O . LYS A 1 114 ? 6.105 1.754 -19.886 1.00 85.75 114 LYS A O 1
ATOM 944 N N . VAL A 1 115 ? 5.215 3.806 -20.055 1.00 87.38 115 VAL A N 1
ATOM 945 C CA . VAL A 1 115 ? 4.938 3.983 -18.623 1.00 87.38 115 VAL A CA 1
ATOM 946 C C . VAL A 1 115 ? 3.437 3.854 -18.399 1.00 87.38 115 VAL A C 1
ATOM 948 O O . VAL A 1 115 ? 2.668 4.479 -19.130 1.00 87.38 115 VAL A O 1
ATOM 951 N N . LEU A 1 116 ? 3.032 3.054 -17.414 1.00 87.88 116 LEU A N 1
ATOM 952 C CA . LEU A 1 116 ? 1.632 2.927 -17.014 1.00 87.88 116 LEU A CA 1
ATOM 953 C C . LEU A 1 116 ? 1.178 4.200 -16.287 1.00 87.88 116 LEU A C 1
ATOM 955 O O . LEU A 1 116 ? 1.858 4.665 -15.370 1.00 87.88 116 LEU A O 1
ATOM 959 N N . GLU A 1 117 ? 0.029 4.762 -16.668 1.00 86.81 117 GLU A N 1
ATOM 960 C CA . GLU A 1 117 ? -0.574 5.858 -15.903 1.00 86.81 117 GLU A CA 1
ATOM 961 C C . GLU A 1 117 ? -1.020 5.320 -14.539 1.00 86.81 117 GLU A C 1
ATOM 963 O O . GLU A 1 117 ? -1.816 4.389 -14.463 1.00 86.81 117 GLU A O 1
ATOM 968 N N . TRP A 1 118 ? -0.503 5.895 -13.451 1.00 89.25 118 TRP A N 1
ATOM 969 C CA . TRP A 1 118 ? -0.795 5.418 -12.101 1.00 89.25 118 TRP A CA 1
ATOM 970 C C . TRP A 1 118 ? -1.589 6.448 -11.294 1.00 89.25 118 TRP A C 1
ATOM 972 O O . TRP A 1 118 ? -1.208 7.621 -11.257 1.00 89.25 118 TRP A O 1
ATOM 982 N N . PRO A 1 119 ? -2.663 6.063 -10.584 1.00 89.56 119 PRO A N 1
ATOM 983 C CA . PRO A 1 119 ? -3.366 6.979 -9.695 1.00 89.56 119 PRO A CA 1
ATOM 984 C C . PRO A 1 119 ? -2.579 7.217 -8.394 1.00 89.56 119 PRO A C 1
ATOM 986 O O . PRO A 1 119 ? -2.189 6.285 -7.687 1.00 89.56 119 PRO A O 1
ATOM 989 N N . SER A 1 120 ? -2.396 8.482 -8.009 1.00 85.81 120 SER A N 1
ATOM 990 C CA . SER A 1 120 ? -1.701 8.861 -6.766 1.00 85.81 120 SER A CA 1
ATOM 991 C C . SER A 1 120 ? -2.326 8.236 -5.509 1.00 85.81 120 SER A C 1
ATOM 993 O O . SER A 1 120 ? -3.536 8.037 -5.441 1.00 85.81 120 SER A O 1
ATOM 995 N N . GLN A 1 121 ? -1.502 7.988 -4.481 1.00 84.06 121 GLN A N 1
ATOM 996 C CA . GLN A 1 121 ? -1.912 7.370 -3.204 1.00 84.06 121 GLN A CA 1
ATOM 997 C C . GLN A 1 121 ? -2.606 6.007 -3.364 1.00 84.06 121 GLN A C 1
ATOM 999 O O . GLN A 1 121 ? -3.562 5.706 -2.650 1.00 84.06 121 GLN A O 1
ATOM 1004 N N . SER A 1 122 ? -2.105 5.176 -4.280 1.00 85.94 122 SER A N 1
ATOM 1005 C CA . SER A 1 122 ? -2.679 3.854 -4.562 1.00 85.94 122 SER A CA 1
ATOM 1006 C C . SER A 1 122 ? -1.691 2.704 -4.364 1.00 85.94 122 SER A C 1
ATOM 1008 O O . SER A 1 122 ? -1.424 1.969 -5.311 1.00 85.94 122 SER A O 1
ATOM 1010 N N . PRO A 1 123 ? -1.119 2.537 -3.155 1.00 81.88 123 PRO A N 1
ATOM 1011 C CA . PRO A 1 123 ? -0.229 1.409 -2.876 1.00 81.88 123 PRO A CA 1
ATOM 1012 C C . PRO A 1 123 ? -0.973 0.069 -2.954 1.00 81.88 123 PRO A C 1
ATOM 1014 O O . PRO A 1 123 ? -0.414 -0.930 -3.371 1.00 81.88 123 PRO A O 1
ATOM 1017 N N . ASP A 1 124 ? -2.260 0.050 -2.615 1.00 83.00 124 ASP A N 1
ATOM 1018 C CA . ASP A 1 124 ? -3.111 -1.139 -2.662 1.00 83.00 124 ASP A CA 1
ATOM 1019 C C . ASP A 1 124 ? -3.370 -1.667 -4.078 1.00 83.00 124 ASP A C 1
ATOM 1021 O O . ASP A 1 124 ? -3.728 -2.830 -4.225 1.00 83.00 124 ASP A O 1
ATOM 1025 N N . LEU A 1 125 ? -3.178 -0.833 -5.104 1.00 85.31 125 LEU A N 1
ATOM 1026 C CA . LEU A 1 125 ? -3.262 -1.268 -6.496 1.00 85.31 125 LEU A CA 1
ATOM 1027 C C . LEU A 1 125 ? -1.946 -1.884 -6.989 1.00 85.31 125 LEU A C 1
ATOM 1029 O O . LEU A 1 125 ? -1.955 -2.534 -8.024 1.00 85.31 125 LEU A O 1
ATOM 1033 N N . ASN A 1 126 ? -0.826 -1.689 -6.280 1.00 85.38 126 ASN A N 1
ATOM 1034 C CA . ASN A 1 126 ? 0.493 -2.142 -6.712 1.00 85.38 126 ASN A CA 1
ATOM 1035 C C . ASN A 1 126 ? 0.789 -3.557 -6.173 1.00 85.38 126 ASN A C 1
ATOM 1037 O O . ASN A 1 126 ? 1.017 -3.705 -4.967 1.00 85.38 126 ASN A O 1
ATOM 1041 N N . PRO A 1 127 ? 0.863 -4.598 -7.024 1.00 83.25 127 PRO A N 1
ATOM 1042 C CA . PRO A 1 127 ? 1.134 -5.966 -6.589 1.00 83.25 127 PRO A CA 1
ATOM 1043 C C . PRO A 1 127 ? 2.472 -6.128 -5.860 1.00 83.25 127 PRO A C 1
ATOM 1045 O O . PRO A 1 127 ? 2.594 -7.016 -5.013 1.00 83.25 127 PRO A O 1
ATOM 1048 N N . ILE A 1 128 ? 3.460 -5.254 -6.107 1.00 84.25 128 ILE A N 1
ATOM 1049 C CA . ILE A 1 128 ? 4.753 -5.318 -5.410 1.00 84.25 128 ILE A CA 1
ATOM 1050 C C . ILE A 1 128 ? 4.607 -5.111 -3.896 1.00 84.25 128 ILE A C 1
ATOM 1052 O O . ILE A 1 128 ? 5.410 -5.629 -3.126 1.00 84.25 128 ILE A O 1
ATOM 1056 N N . GLU A 1 129 ? 3.564 -4.414 -3.433 1.00 85.19 129 GLU A N 1
ATOM 1057 C CA . GLU A 1 129 ? 3.304 -4.228 -2.000 1.00 85.19 129 GLU A CA 1
ATOM 1058 C C . GLU A 1 129 ? 2.953 -5.552 -1.308 1.00 85.19 129 GLU A C 1
ATOM 1060 O O . GLU A 1 129 ? 3.320 -5.768 -0.148 1.00 85.19 129 GLU A O 1
ATOM 1065 N N . ASN A 1 130 ? 2.304 -6.478 -2.023 1.00 87.25 130 ASN A N 1
ATOM 1066 C CA . ASN A 1 130 ? 2.047 -7.825 -1.515 1.00 87.25 130 ASN A CA 1
ATOM 1067 C C . ASN A 1 130 ? 3.360 -8.597 -1.349 1.00 87.25 130 ASN A C 1
ATOM 1069 O O . ASN A 1 130 ? 3.576 -9.244 -0.323 1.00 87.25 130 ASN A O 1
ATOM 1073 N N . LEU A 1 131 ? 4.265 -8.458 -2.319 1.00 87.94 131 LEU A N 1
ATOM 1074 C CA . LEU A 1 131 ? 5.581 -9.087 -2.292 1.00 87.94 131 LEU A CA 1
ATOM 1075 C C . LEU A 1 131 ? 6.462 -8.516 -1.170 1.00 87.94 131 LEU A C 1
ATOM 1077 O O . LEU A 1 131 ? 7.070 -9.265 -0.405 1.00 87.94 131 LEU A O 1
ATOM 1081 N N . TRP A 1 132 ? 6.461 -7.192 -0.991 1.00 90.25 132 TRP A N 1
ATOM 1082 C CA . TRP A 1 132 ? 7.147 -6.541 0.124 1.00 90.25 132 TRP A CA 1
ATOM 1083 C C . TRP A 1 132 ? 6.597 -6.964 1.479 1.00 90.25 132 TRP A C 1
ATOM 1085 O O . TRP A 1 132 ? 7.361 -7.099 2.437 1.00 90.25 132 TRP A O 1
ATOM 1095 N N . ARG A 1 133 ? 5.280 -7.161 1.588 1.00 91.06 133 ARG A N 1
ATOM 1096 C CA . ARG A 1 133 ? 4.661 -7.664 2.815 1.00 91.06 133 ARG A CA 1
ATOM 1097 C C . ARG A 1 133 ? 5.173 -9.062 3.151 1.00 91.06 133 ARG A C 1
ATOM 1099 O O . ARG A 1 133 ? 5.554 -9.277 4.299 1.00 91.06 133 ARG A O 1
ATOM 1106 N N . GLU A 1 134 ? 5.197 -9.970 2.179 1.00 91.75 134 GLU A N 1
ATOM 1107 C CA . GLU A 1 134 ? 5.698 -11.335 2.370 1.00 91.75 134 GLU A CA 1
ATOM 1108 C C . GLU A 1 134 ? 7.175 -11.333 2.778 1.00 91.75 134 GLU A C 1
ATOM 1110 O O . GLU A 1 134 ? 7.540 -11.920 3.799 1.00 91.75 134 GLU A O 1
ATOM 1115 N N . LEU A 1 135 ? 8.015 -10.580 2.060 1.00 93.56 135 LEU A N 1
ATOM 1116 C CA . LEU A 1 135 ? 9.436 -10.463 2.385 1.00 93.56 135 LEU A CA 1
ATOM 1117 C C . LEU A 1 135 ? 9.648 -9.943 3.813 1.00 93.56 135 LEU A C 1
ATOM 1119 O O . LEU A 1 135 ? 10.418 -10.522 4.575 1.00 93.56 135 LEU A O 1
ATOM 1123 N N . LYS A 1 136 ? 8.932 -8.885 4.216 1.00 93.69 136 LYS A N 1
ATOM 1124 C CA . LYS A 1 136 ? 9.031 -8.325 5.574 1.00 93.69 136 LYS A CA 1
ATOM 1125 C C . LYS A 1 136 ? 8.655 -9.342 6.646 1.00 93.69 136 LYS A C 1
ATOM 1127 O O . LYS A 1 136 ? 9.296 -9.362 7.692 1.00 93.69 136 LYS A O 1
ATOM 1132 N N . VAL A 1 137 ? 7.640 -10.175 6.405 1.00 94.62 137 VAL A N 1
ATOM 1133 C CA . VAL A 1 137 ? 7.251 -11.239 7.342 1.00 94.62 137 VAL A CA 1
ATOM 1134 C C . VAL A 1 137 ? 8.381 -12.258 7.496 1.00 94.62 137 VAL A C 1
ATOM 1136 O O . VAL A 1 137 ? 8.757 -12.560 8.628 1.00 94.62 137 VAL A O 1
ATOM 1139 N N . ARG A 1 138 ? 8.969 -12.732 6.390 1.00 94.69 138 ARG A N 1
ATOM 1140 C CA . ARG A 1 138 ? 10.080 -13.702 6.414 1.00 94.69 138 ARG A CA 1
ATOM 1141 C C . ARG A 1 138 ? 11.334 -13.142 7.084 1.00 94.69 138 ARG A C 1
ATOM 1143 O O . ARG A 1 138 ? 11.905 -13.775 7.969 1.00 94.69 138 ARG A O 1
ATOM 1150 N N . VAL A 1 139 ? 11.723 -11.919 6.728 1.00 95.25 139 VAL A N 1
ATOM 1151 C CA . VAL A 1 139 ? 12.878 -11.229 7.324 1.00 95.25 139 VAL A CA 1
ATOM 1152 C C . VAL A 1 139 ? 12.666 -11.017 8.828 1.00 95.25 139 VAL A C 1
ATOM 1154 O O . VAL A 1 139 ? 13.574 -11.270 9.619 1.00 95.25 139 VAL A O 1
ATOM 1157 N N . ALA A 1 140 ? 11.462 -10.613 9.250 1.00 94.00 140 ALA A N 1
ATOM 1158 C CA . ALA A 1 140 ? 11.154 -10.387 10.663 1.00 94.00 140 ALA A CA 1
ATOM 1159 C C . ALA A 1 140 ? 11.273 -11.664 11.510 1.00 94.00 140 ALA A C 1
ATOM 1161 O O . ALA A 1 140 ? 11.706 -11.590 12.658 1.00 94.00 140 ALA A O 1
ATOM 1162 N N . GLN A 1 141 ? 10.947 -12.834 10.951 1.00 94.81 141 GLN A N 1
ATOM 1163 C CA . GLN A 1 141 ? 11.103 -14.117 11.646 1.00 94.81 141 GLN A CA 1
ATOM 1164 C C . GLN A 1 141 ? 12.570 -14.443 11.957 1.00 94.81 141 GLN A C 1
ATOM 1166 O O . GLN A 1 141 ? 12.848 -15.073 12.975 1.00 94.81 141 GLN A O 1
ATOM 1171 N N . ARG A 1 142 ? 13.510 -13.981 11.122 1.00 94.94 142 ARG A N 1
ATOM 1172 C CA . ARG A 1 142 ? 14.952 -14.215 11.298 1.00 94.94 142 ARG A CA 1
ATOM 1173 C C . ARG A 1 142 ? 15.647 -13.210 12.211 1.00 94.94 142 ARG A C 1
ATOM 1175 O O . ARG A 1 142 ? 16.793 -13.443 12.573 1.00 94.94 142 ARG A O 1
ATOM 1182 N N . GLN A 1 143 ? 14.959 -12.134 12.599 1.00 94.19 143 GLN A N 1
ATOM 1183 C CA . GLN A 1 143 ? 15.436 -11.141 13.570 1.00 94.19 143 GLN A CA 1
ATOM 1184 C C . GLN A 1 143 ? 16.886 -10.669 13.308 1.00 94.19 143 GLN A C 1
ATOM 1186 O O . GLN A 1 143 ? 17.758 -10.857 14.163 1.00 94.19 143 GLN A O 1
ATOM 1191 N N . PRO A 1 144 ? 17.173 -10.065 12.136 1.00 95.06 144 PRO A N 1
ATOM 1192 C CA . PRO A 1 144 ? 18.503 -9.542 11.827 1.00 95.06 144 PRO A CA 1
ATOM 1193 C C . PRO A 1 144 ? 18.959 -8.512 12.869 1.00 95.06 144 PRO A C 1
ATOM 1195 O O . PRO A 1 144 ? 18.185 -7.650 13.279 1.00 95.06 144 PRO A O 1
ATOM 1198 N N . GLN A 1 145 ? 20.229 -8.590 13.274 1.00 95.56 145 GLN A N 1
ATOM 1199 C CA . GLN A 1 145 ? 20.799 -7.752 14.344 1.00 95.56 145 GLN A CA 1
ATOM 1200 C C . GLN A 1 145 ? 21.611 -6.555 13.827 1.00 95.56 145 GLN A C 1
ATOM 1202 O O . GLN A 1 145 ? 21.945 -5.654 14.592 1.00 95.56 145 GLN A O 1
ATOM 1207 N N . ASN A 1 146 ? 21.958 -6.534 12.540 1.00 95.88 146 ASN A N 1
ATOM 1208 C CA . ASN A 1 146 ? 22.711 -5.453 11.909 1.00 95.88 146 ASN A CA 1
ATOM 1209 C C . ASN A 1 146 ? 22.352 -5.338 10.418 1.00 95.88 146 ASN A C 1
ATOM 1211 O O . ASN A 1 146 ? 21.637 -6.185 9.880 1.00 95.88 146 ASN A O 1
ATOM 1215 N N . ILE A 1 147 ? 22.829 -4.272 9.767 1.00 96.06 147 ILE A N 1
ATOM 1216 C CA . ILE A 1 147 ? 22.504 -3.971 8.364 1.00 96.06 147 ILE A CA 1
ATOM 1217 C C . ILE A 1 147 ? 23.031 -5.059 7.424 1.00 96.06 147 ILE A C 1
ATOM 1219 O O . ILE A 1 147 ? 22.291 -5.493 6.553 1.00 96.06 147 ILE A O 1
ATOM 1223 N N . THR A 1 148 ? 24.249 -5.557 7.636 1.00 96.00 148 THR A N 1
ATOM 1224 C CA . THR A 1 148 ? 24.835 -6.617 6.800 1.00 96.00 148 THR A CA 1
ATOM 1225 C C . THR A 1 148 ? 24.000 -7.896 6.851 1.00 96.00 148 THR A C 1
ATOM 1227 O O . THR A 1 148 ? 23.591 -8.414 5.818 1.00 96.00 148 THR A O 1
ATOM 1230 N N . ALA A 1 149 ? 23.640 -8.345 8.056 1.00 94.62 149 ALA A N 1
ATOM 1231 C CA . ALA A 1 149 ? 22.762 -9.493 8.245 1.00 94.62 149 ALA A CA 1
ATOM 1232 C C . ALA A 1 149 ? 21.373 -9.244 7.642 1.00 94.62 149 ALA A C 1
ATOM 1234 O O . ALA A 1 149 ? 20.782 -10.150 7.065 1.00 94.62 149 ALA A O 1
ATOM 1235 N N . LEU A 1 150 ? 20.834 -8.024 7.756 1.00 95.94 150 LEU A N 1
ATOM 1236 C CA . LEU A 1 150 ? 19.563 -7.665 7.129 1.00 95.94 150 LEU A CA 1
ATOM 1237 C C . LEU A 1 150 ? 19.640 -7.786 5.602 1.00 95.94 150 LEU A C 1
ATOM 1239 O O . LEU A 1 150 ? 18.726 -8.353 5.009 1.00 95.94 150 LEU A O 1
ATOM 1243 N N . GLU A 1 151 ? 20.700 -7.273 4.979 1.00 95.69 151 GLU A N 1
ATOM 1244 C CA . GLU A 1 151 ? 20.918 -7.342 3.530 1.00 95.69 151 GLU A CA 1
ATOM 1245 C C . GLU A 1 151 ? 21.020 -8.789 3.042 1.00 95.69 151 GLU A C 1
ATOM 1247 O O . GLU A 1 151 ? 20.276 -9.179 2.141 1.00 95.69 151 GLU A O 1
ATOM 1252 N N . GLU A 1 152 ? 21.866 -9.602 3.679 1.00 95.81 152 GLU A N 1
ATOM 1253 C CA . GLU A 1 152 ? 22.024 -11.028 3.368 1.00 95.81 152 GLU A CA 1
ATOM 1254 C C . GLU A 1 152 ? 20.695 -11.778 3.506 1.00 95.81 152 GLU A C 1
ATOM 1256 O O . GLU A 1 152 ? 20.253 -12.463 2.581 1.00 95.81 152 GLU A O 1
ATOM 1261 N N . ILE A 1 153 ? 19.992 -11.575 4.626 1.00 95.81 153 ILE A N 1
ATOM 1262 C CA . ILE A 1 153 ? 18.695 -12.204 4.883 1.00 95.81 153 ILE A CA 1
ATOM 1263 C C . ILE A 1 153 ? 17.658 -11.768 3.843 1.00 95.81 153 ILE A C 1
ATOM 1265 O O . ILE A 1 153 ? 16.890 -12.602 3.368 1.00 95.81 153 ILE A O 1
ATOM 1269 N N . CYS A 1 154 ? 17.624 -10.491 3.453 1.00 95.50 154 CYS A N 1
ATOM 1270 C CA . CYS A 1 154 ? 16.701 -10.023 2.420 1.00 95.50 154 CYS A CA 1
ATOM 1271 C C . CYS A 1 154 ? 16.953 -10.726 1.083 1.00 95.50 154 CYS A C 1
ATOM 1273 O O . CYS A 1 154 ? 15.992 -11.148 0.442 1.00 95.50 154 CYS A O 1
ATOM 1275 N N . MET A 1 155 ? 18.216 -10.880 0.671 1.00 94.88 155 MET A N 1
ATOM 1276 C CA . MET A 1 155 ? 18.563 -11.563 -0.580 1.00 94.88 155 MET A CA 1
ATOM 1277 C C 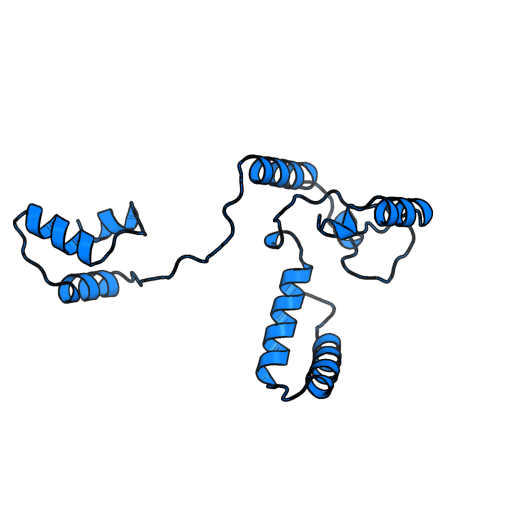. MET A 1 155 ? 18.202 -13.053 -0.534 1.00 94.88 155 MET A C 1
ATOM 1279 O O . MET A 1 155 ? 17.607 -13.571 -1.480 1.00 94.88 155 MET A O 1
ATOM 1283 N N . GLU A 1 156 ? 18.508 -13.729 0.576 1.00 95.31 156 GLU A N 1
ATOM 1284 C CA . GLU A 1 156 ? 18.178 -15.142 0.779 1.00 95.31 156 GLU A CA 1
ATOM 1285 C C . GLU A 1 156 ? 16.667 -15.386 0.782 1.00 95.31 156 GLU A C 1
ATOM 1287 O O . GLU A 1 156 ? 16.188 -16.308 0.124 1.00 95.31 156 GLU A O 1
ATOM 1292 N N . GLU A 1 157 ? 15.900 -14.579 1.520 1.00 94.94 157 GLU A N 1
ATOM 1293 C CA . GLU A 1 157 ? 14.447 -14.742 1.601 1.00 94.94 157 GLU A CA 1
ATOM 1294 C C . GLU A 1 157 ? 13.757 -14.379 0.289 1.00 94.94 157 GLU A C 1
ATOM 1296 O O . GLU A 1 157 ? 12.805 -15.061 -0.088 1.00 94.94 157 GLU A O 1
ATOM 1301 N N . TRP A 1 158 ? 14.263 -13.375 -0.435 1.00 93.06 158 TRP A N 1
ATOM 1302 C CA . TRP A 1 158 ? 13.785 -13.023 -1.771 1.00 93.06 158 TRP A CA 1
ATOM 1303 C C . TRP A 1 158 ? 13.965 -14.172 -2.766 1.00 93.06 158 TRP A C 1
ATOM 1305 O O . TRP A 1 158 ? 13.029 -14.513 -3.485 1.00 93.06 158 TRP A O 1
ATOM 1315 N N . ALA A 1 159 ? 15.135 -14.818 -2.773 1.00 92.75 159 ALA A N 1
ATOM 1316 C CA . ALA A 1 159 ? 15.416 -15.949 -3.657 1.00 92.75 159 ALA A CA 1
ATOM 1317 C C . ALA A 1 159 ? 14.518 -17.174 -3.389 1.00 92.75 159 ALA A C 1
ATOM 1319 O O . ALA A 1 159 ? 14.332 -18.007 -4.273 1.00 92.75 159 ALA A O 1
ATOM 1320 N N . LYS A 1 160 ? 13.946 -17.282 -2.182 1.00 92.31 160 LYS A N 1
ATOM 1321 C CA . LYS A 1 160 ? 13.011 -18.350 -1.788 1.00 92.31 160 LYS A CA 1
ATOM 1322 C C . LYS A 1 160 ? 11.550 -18.034 -2.117 1.00 92.31 160 LYS A C 1
ATOM 1324 O O . LYS A 1 160 ? 10.678 -18.848 -1.804 1.00 92.31 160 LYS A O 1
ATOM 1329 N N . ILE A 1 161 ? 11.230 -16.847 -2.630 1.00 87.62 161 ILE A N 1
ATOM 1330 C CA . ILE A 1 161 ? 9.854 -16.533 -3.026 1.00 87.62 161 ILE A CA 1
ATOM 1331 C C . ILE A 1 161 ? 9.585 -17.247 -4.359 1.00 87.62 161 ILE A C 1
ATOM 1333 O O . ILE A 1 161 ? 10.306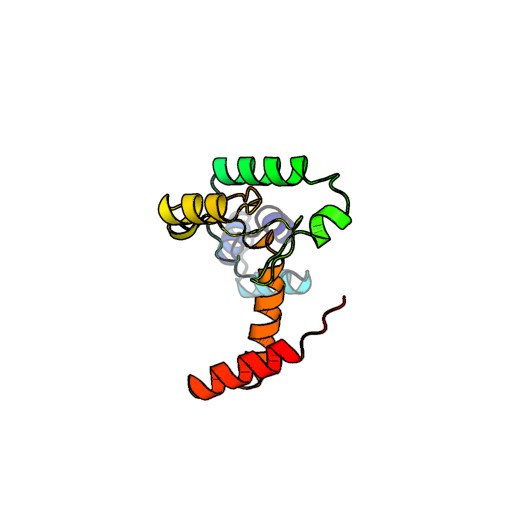 -16.999 -5.326 1.00 87.62 161 ILE A O 1
ATOM 1337 N N . PRO A 1 162 ? 8.594 -18.156 -4.428 1.00 85.62 162 PRO A N 1
ATOM 1338 C CA . PRO A 1 162 ? 8.290 -18.860 -5.666 1.00 85.62 162 PRO A CA 1
ATOM 1339 C C . PRO A 1 162 ? 7.801 -17.877 -6.734 1.00 85.62 162 PRO A C 1
ATOM 1341 O O . PRO A 1 162 ? 7.079 -16.928 -6.439 1.00 85.62 162 PRO A O 1
ATOM 1344 N N . ALA A 1 163 ? 8.178 -18.128 -7.988 1.00 75.69 163 ALA A N 1
ATOM 1345 C CA . ALA A 1 163 ? 7.768 -17.318 -9.138 1.00 75.69 163 ALA A CA 1
ATOM 1346 C C . ALA A 1 163 ? 6.324 -17.598 -9.605 1.00 75.69 163 ALA A C 1
ATOM 1348 O O . ALA A 1 163 ? 5.893 -17.049 -10.613 1.00 75.69 163 ALA A O 1
ATOM 1349 N N . THR A 1 164 ? 5.596 -18.468 -8.906 1.00 70.94 164 THR A N 1
ATOM 1350 C CA . THR A 1 164 ? 4.268 -18.961 -9.279 1.00 70.94 164 THR A CA 1
ATOM 1351 C C . THR A 1 164 ? 3.320 -18.895 -8.083 1.00 70.94 164 THR A C 1
ATOM 1353 O O . THR A 1 164 ? 3.663 -19.343 -6.985 1.00 70.94 164 THR A O 1
ATOM 1356 N N . VAL A 1 165 ? 2.135 -18.329 -8.323 1.00 46.19 165 VAL A N 1
ATOM 1357 C CA . VAL A 1 165 ? 0.893 -18.542 -7.565 1.00 46.19 165 VAL A CA 1
ATOM 1358 C C . VAL A 1 165 ? -0.108 -19.131 -8.543 1.00 46.19 165 VAL A C 1
ATOM 1360 O O . VAL A 1 165 ? -0.117 -18.633 -9.689 1.00 46.19 165 VAL A O 1
#

Organism: NCBI:txid1090488